Protein AF-A0A386CAE4-F1 (afdb_monomer_lite)

Structure (mmCIF, N/CA/C/O backbone):
data_AF-A0A386CAE4-F1
#
_entry.id   AF-A0A386CAE4-F1
#
loop_
_atom_site.group_PDB
_atom_site.id
_atom_site.type_symbol
_atom_site.label_atom_id
_atom_site.label_alt_id
_atom_site.label_comp_id
_atom_site.label_asym_id
_atom_site.label_entity_id
_atom_site.label_seq_id
_atom_site.pdbx_PDB_ins_code
_atom_site.Cartn_x
_atom_site.Cartn_y
_atom_site.Cartn_z
_atom_site.occupancy
_atom_site.B_iso_or_equiv
_atom_site.auth_seq_id
_atom_site.auth_comp_id
_atom_site.auth_asym_id
_atom_site.auth_atom_id
_atom_site.pdbx_PDB_model_num
ATOM 1 N N . MET A 1 1 ? -11.274 10.663 -0.304 1.00 78.75 1 MET A N 1
ATOM 2 C CA . MET A 1 1 ? -11.221 9.263 -0.778 1.00 78.75 1 MET A CA 1
ATOM 3 C C . MET A 1 1 ? -10.916 8.300 0.369 1.00 78.75 1 MET A C 1
ATOM 5 O O . MET A 1 1 ? -11.795 7.521 0.697 1.00 78.75 1 MET A O 1
ATOM 9 N N . ALA A 1 2 ? -9.776 8.421 1.066 1.00 87.00 2 ALA A N 1
ATOM 10 C CA . ALA A 1 2 ? -9.432 7.555 2.209 1.00 87.00 2 ALA A CA 1
ATOM 11 C C . ALA A 1 2 ? -10.506 7.489 3.321 1.00 87.00 2 ALA A C 1
ATOM 13 O O . ALA A 1 2 ? -10.772 6.414 3.846 1.00 87.00 2 ALA A O 1
ATOM 14 N N . LEU A 1 3 ? -11.174 8.607 3.638 1.00 90.44 3 LEU A N 1
ATOM 15 C CA . LEU A 1 3 ? -12.241 8.629 4.650 1.00 90.44 3 LEU A CA 1
ATOM 16 C C . LEU A 1 3 ? -13.446 7.751 4.279 1.00 90.44 3 LEU A C 1
ATOM 18 O O . LEU A 1 3 ? -13.990 7.069 5.140 1.00 90.44 3 LEU A O 1
ATOM 22 N N . GLU A 1 4 ? -13.852 7.750 3.009 1.00 92.12 4 GLU A N 1
ATOM 23 C CA . GLU A 1 4 ? -14.990 6.942 2.552 1.00 92.12 4 GLU A CA 1
ATOM 24 C C . GLU A 1 4 ? -14.646 5.452 2.557 1.00 92.12 4 GLU A C 1
ATOM 26 O O . GLU A 1 4 ? -15.465 4.628 2.951 1.00 92.12 4 GLU A O 1
ATOM 31 N N . ILE A 1 5 ? -13.399 5.117 2.217 1.00 92.25 5 ILE A N 1
ATOM 32 C CA . ILE A 1 5 ? -12.876 3.751 2.311 1.00 92.25 5 ILE A CA 1
ATOM 33 C C . ILE A 1 5 ? -12.860 3.290 3.776 1.00 92.25 5 ILE A C 1
ATOM 35 O O . ILE A 1 5 ? -13.360 2.215 4.092 1.00 92.25 5 ILE A O 1
ATOM 39 N N . ALA A 1 6 ? -12.359 4.122 4.694 1.00 91.88 6 ALA A N 1
ATOM 40 C CA . ALA A 1 6 ? -12.282 3.794 6.119 1.00 91.88 6 ALA A CA 1
ATOM 41 C C . ALA A 1 6 ? -13.644 3.423 6.736 1.00 91.88 6 ALA A C 1
ATOM 43 O O . ALA A 1 6 ? -13.697 2.606 7.650 1.00 91.88 6 ALA A O 1
ATOM 44 N N . ARG A 1 7 ? -14.749 3.987 6.230 1.00 92.44 7 ARG A N 1
ATOM 45 C CA . ARG A 1 7 ? -16.110 3.718 6.730 1.00 92.44 7 ARG A CA 1
ATOM 46 C C . ARG A 1 7 ? -16.634 2.323 6.398 1.00 92.44 7 ARG A C 1
ATOM 48 O O . ARG A 1 7 ? -17.549 1.862 7.075 1.00 92.44 7 ARG A O 1
ATOM 55 N N . VAL A 1 8 ? -16.112 1.689 5.350 1.00 92.19 8 VAL A N 1
ATOM 56 C CA . VAL A 1 8 ? -16.586 0.378 4.872 1.00 92.19 8 VAL A CA 1
ATOM 57 C C . VAL A 1 8 ? -15.617 -0.755 5.188 1.00 92.19 8 VAL A C 1
ATOM 59 O O . VAL A 1 8 ? -15.963 -1.922 5.013 1.00 92.19 8 VAL A O 1
ATOM 62 N N . LEU A 1 9 ? -14.411 -0.429 5.656 1.00 91.44 9 LEU A N 1
ATOM 63 C CA . LEU A 1 9 ? -13.435 -1.429 6.053 1.00 91.44 9 LEU A CA 1
ATOM 64 C C . LEU A 1 9 ? -13.863 -2.139 7.345 1.00 91.44 9 LEU A C 1
ATOM 66 O O . LEU A 1 9 ? -14.339 -1.487 8.281 1.00 91.44 9 LEU A O 1
ATOM 70 N N . PRO A 1 10 ? -13.645 -3.463 7.443 1.00 88.31 10 PRO A N 1
ATOM 71 C CA . PRO A 1 10 ? -13.765 -4.160 8.711 1.00 88.31 10 PRO A CA 1
ATOM 72 C C . PRO A 1 10 ? -12.826 -3.545 9.754 1.00 88.31 10 PRO A C 1
ATOM 74 O O . PRO A 1 10 ? -11.711 -3.116 9.443 1.00 88.31 10 PRO A O 1
ATOM 77 N N . SER A 1 11 ? -13.253 -3.534 11.016 1.00 85.12 11 SER A N 1
ATOM 78 C CA . SER A 1 11 ? -12.382 -3.113 12.113 1.00 85.12 11 SER A CA 1
ATOM 79 C C . SER A 1 11 ? -11.127 -3.985 12.155 1.00 85.12 11 SER A C 1
ATOM 81 O O . SER A 1 11 ? -11.220 -5.208 12.078 1.00 85.12 11 SER A O 1
ATOM 83 N N . ASN A 1 12 ? -9.962 -3.356 12.311 1.00 85.25 12 ASN A N 1
ATOM 84 C CA . ASN A 1 12 ? -8.657 -4.022 12.345 1.00 85.25 12 ASN A CA 1
ATOM 85 C C . ASN A 1 12 ? -8.295 -4.828 11.076 1.00 85.25 12 ASN A C 1
ATOM 87 O O . ASN A 1 12 ? -7.464 -5.732 11.150 1.00 85.25 12 ASN A O 1
ATOM 91 N N . ALA A 1 13 ? -8.893 -4.517 9.921 1.00 91.00 13 ALA A N 1
ATOM 92 C CA . ALA A 1 13 ? -8.587 -5.199 8.666 1.00 91.00 13 ALA A CA 1
ATOM 93 C C . ALA A 1 13 ? -7.117 -5.033 8.243 1.00 91.00 13 ALA A C 1
ATOM 95 O O . ALA A 1 13 ? -6.543 -3.940 8.321 1.00 91.00 13 ALA A O 1
ATOM 96 N N . ARG A 1 14 ? -6.541 -6.116 7.711 1.00 93.44 14 ARG A N 1
ATOM 97 C CA . ARG A 1 14 ? -5.303 -6.105 6.924 1.00 93.44 14 ARG A CA 1
ATOM 98 C C . ARG A 1 14 ? -5.654 -5.671 5.507 1.00 93.44 14 ARG A C 1
ATOM 100 O O . ARG A 1 14 ? -6.363 -6.390 4.801 1.00 93.44 14 ARG A O 1
ATOM 107 N N . VAL A 1 15 ? -5.183 -4.500 5.097 1.00 95.31 15 VAL A N 1
ATOM 108 C CA . VAL A 1 15 ? -5.583 -3.884 3.825 1.00 95.31 15 VAL A CA 1
ATOM 109 C C . VAL A 1 15 ? -4.430 -3.919 2.831 1.00 95.31 15 VAL A C 1
ATOM 111 O O . VAL A 1 15 ? -3.298 -3.575 3.177 1.00 95.31 15 VAL A O 1
ATOM 114 N N . LEU A 1 16 ? -4.744 -4.316 1.599 1.00 96.44 16 LEU A N 1
ATOM 115 C CA . LEU A 1 16 ? -3.859 -4.230 0.442 1.00 96.44 16 LEU A CA 1
ATOM 116 C C . LEU A 1 16 ? -4.346 -3.124 -0.498 1.00 96.44 16 LEU A C 1
ATOM 118 O O . LEU A 1 16 ? -5.518 -3.109 -0.858 1.00 96.44 16 LEU A O 1
ATOM 122 N N . ASP A 1 17 ? -3.451 -2.244 -0.927 1.00 96.06 17 ASP A N 1
ATOM 123 C CA . ASP A 1 17 ? -3.686 -1.237 -1.962 1.00 96.06 17 ASP A CA 1
ATOM 124 C C . ASP A 1 17 ? -2.931 -1.627 -3.241 1.00 96.06 17 ASP A C 1
ATOM 126 O O . ASP A 1 17 ? -1.698 -1.656 -3.257 1.00 96.06 17 ASP A O 1
ATOM 130 N N . VAL A 1 18 ? -3.665 -2.009 -4.291 1.00 96.25 18 VAL A N 1
ATOM 131 C CA . VAL A 1 18 ? -3.100 -2.513 -5.550 1.00 96.25 18 VAL A CA 1
ATOM 132 C C . VAL A 1 18 ? -3.079 -1.400 -6.587 1.00 96.25 18 VAL A C 1
ATOM 134 O O . VAL A 1 18 ? -4.124 -0.881 -6.965 1.00 96.25 18 VAL A O 1
ATOM 137 N N . GLY A 1 19 ? -1.891 -1.090 -7.103 1.00 95.31 19 GLY A N 1
ATOM 138 C CA . GLY A 1 19 ? -1.675 0.093 -7.935 1.00 95.31 19 GLY A CA 1
ATOM 139 C C . GLY A 1 19 ? -1.542 1.361 -7.091 1.00 95.31 19 GLY A C 1
ATOM 140 O O . GLY A 1 19 ? -2.088 2.401 -7.446 1.00 95.31 19 GLY A O 1
ATOM 141 N N . CYS A 1 20 ? -0.859 1.274 -5.943 1.00 95.62 20 CYS A N 1
ATOM 142 C CA . CYS A 1 20 ? -0.864 2.347 -4.948 1.00 95.62 20 CYS A CA 1
ATOM 143 C C . CYS A 1 20 ? -0.136 3.631 -5.396 1.00 95.62 20 CYS A C 1
ATOM 145 O O . CYS A 1 20 ? -0.213 4.649 -4.701 1.00 95.62 20 CYS A O 1
ATOM 147 N N . GLY A 1 21 ? 0.603 3.608 -6.512 1.00 95.88 21 GLY A N 1
ATOM 148 C CA . GLY A 1 21 ? 1.310 4.761 -7.065 1.00 95.88 21 GLY A CA 1
ATOM 149 C C . GLY A 1 21 ? 2.231 5.435 -6.044 1.00 95.88 21 GLY A C 1
ATOM 150 O O . GLY A 1 21 ? 3.163 4.822 -5.528 1.00 95.88 21 GLY A O 1
ATOM 151 N N . SER A 1 22 ? 1.949 6.704 -5.727 1.00 95.50 22 SER A N 1
ATOM 152 C CA . SER A 1 22 ? 2.687 7.494 -4.725 1.00 95.50 22 SER A CA 1
ATOM 153 C C . SER A 1 22 ? 2.398 7.109 -3.269 1.00 95.50 22 SER A C 1
ATOM 155 O O . SER A 1 22 ? 3.036 7.637 -2.357 1.00 95.50 22 SER A O 1
ATOM 157 N N . GLY A 1 23 ? 1.436 6.216 -3.020 1.00 95.50 23 GLY A N 1
ATOM 158 C CA . GLY A 1 23 ? 1.141 5.644 -1.706 1.00 95.50 23 GLY A CA 1
ATOM 159 C C . GLY A 1 23 ? 0.387 6.564 -0.744 1.00 95.50 23 GLY A C 1
ATOM 160 O O . GLY A 1 23 ? 0.160 6.193 0.408 1.00 95.50 23 GLY A O 1
ATOM 161 N N . PHE A 1 24 ? -0.030 7.762 -1.171 1.00 95.19 24 PHE A N 1
ATOM 162 C CA . PHE A 1 24 ? -0.684 8.714 -0.267 1.00 95.19 24 PHE A CA 1
ATOM 163 C C . PHE A 1 24 ? -2.036 8.226 0.253 1.00 95.19 24 PHE A C 1
ATOM 165 O O . PHE A 1 24 ? -2.360 8.513 1.406 1.00 95.19 24 PHE A O 1
AT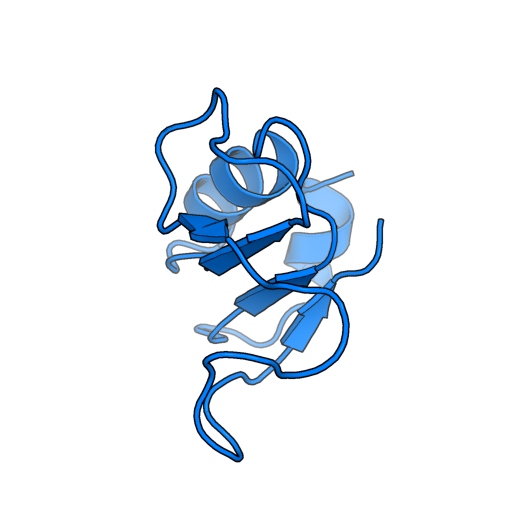OM 172 N N . ILE A 1 25 ? -2.824 7.496 -0.544 1.00 93.44 25 ILE A N 1
ATOM 173 C CA . ILE A 1 25 ? -4.103 6.949 -0.066 1.00 93.44 25 ILE A CA 1
ATOM 174 C C . ILE A 1 25 ? -3.847 5.910 1.023 1.00 93.44 25 ILE A C 1
ATOM 176 O O . ILE A 1 25 ? -4.386 6.073 2.117 1.00 93.44 25 ILE A O 1
ATOM 180 N N . ALA A 1 26 ? -2.983 4.922 0.772 1.00 94.44 26 ALA A N 1
ATOM 181 C CA . ALA A 1 26 ? -2.565 3.940 1.771 1.00 94.44 26 ALA A CA 1
ATOM 182 C C . ALA A 1 26 ? -2.040 4.598 3.060 1.00 94.44 26 ALA A C 1
ATOM 184 O O . ALA A 1 26 ? -2.460 4.231 4.158 1.00 94.44 26 ALA A O 1
ATOM 185 N N . HIS A 1 27 ? -1.193 5.626 2.938 1.00 94.38 27 HIS A N 1
ATOM 186 C CA . HIS A 1 27 ? -0.664 6.366 4.084 1.00 94.38 27 HIS A CA 1
ATOM 187 C C . HIS A 1 27 ? -1.771 7.033 4.912 1.00 94.38 27 HIS A C 1
ATOM 189 O O . HIS A 1 27 ? -1.898 6.772 6.109 1.00 94.38 27 HIS A O 1
ATOM 195 N N . HIS A 1 28 ? -2.622 7.851 4.287 1.00 93.56 28 HIS A N 1
ATOM 196 C CA . HIS A 1 28 ? -3.711 8.524 5.001 1.00 93.56 28 HIS A CA 1
ATOM 197 C C . HIS A 1 28 ? -4.712 7.527 5.581 1.00 93.56 28 HIS A C 1
ATOM 199 O O . HIS A 1 28 ? -5.212 7.724 6.686 1.00 93.56 28 HIS A O 1
ATOM 205 N N . LEU A 1 29 ? -5.000 6.449 4.854 1.00 92.94 29 LEU A N 1
ATOM 206 C CA . LEU A 1 29 ? -5.901 5.410 5.316 1.00 92.94 29 LEU A CA 1
ATOM 207 C C . LEU A 1 29 ? -5.349 4.726 6.565 1.00 92.94 29 LEU A C 1
ATOM 209 O O . LEU A 1 29 ? -6.083 4.615 7.542 1.00 92.94 29 LEU A O 1
ATOM 213 N N . SER A 1 30 ? -4.062 4.366 6.583 1.00 91.25 30 SER A N 1
ATOM 214 C CA . SER A 1 30 ? -3.434 3.749 7.757 1.00 91.25 30 SER A CA 1
ATOM 215 C C . SER A 1 30 ? -3.545 4.608 9.020 1.00 91.25 30 SER A C 1
ATOM 217 O O . SER A 1 30 ? -3.841 4.094 10.099 1.00 91.25 30 SER A O 1
ATOM 219 N N . ALA A 1 31 ? -3.417 5.932 8.879 1.00 90.19 31 ALA A N 1
ATOM 220 C CA . ALA A 1 31 ? -3.605 6.872 9.979 1.00 90.19 31 ALA A CA 1
ATOM 221 C C . ALA A 1 31 ? -5.066 6.943 10.463 1.00 90.19 31 ALA A C 1
ATOM 223 O O . ALA A 1 31 ? -5.309 7.164 11.647 1.00 90.19 31 ALA A O 1
ATOM 224 N N . LEU A 1 32 ? -6.040 6.750 9.566 1.00 90.56 32 LEU A N 1
ATOM 225 C CA . LEU A 1 32 ? -7.470 6.798 9.887 1.00 90.56 32 LEU A CA 1
ATOM 226 C C . LEU A 1 32 ? -7.983 5.512 10.540 1.00 90.56 32 LEU A C 1
ATOM 228 O O . LEU A 1 32 ? -8.780 5.587 11.472 1.00 90.56 32 LEU A O 1
ATOM 232 N N . VAL A 1 33 ? -7.565 4.345 10.042 1.00 86.06 33 VAL A N 1
ATOM 233 C CA . VAL A 1 33 ? -8.048 3.046 10.545 1.00 86.06 33 VAL A CA 1
ATOM 234 C C . VAL A 1 33 ? -7.162 2.458 11.642 1.00 86.06 33 VAL A C 1
ATOM 236 O O . VAL A 1 33 ? -7.539 1.469 12.265 1.00 86.06 33 VAL A O 1
ATOM 239 N N . GLY A 1 34 ? -5.995 3.057 11.897 1.00 81.62 34 GLY A N 1
ATOM 240 C CA . GLY A 1 34 ? -5.043 2.580 12.900 1.00 81.62 34 GLY A CA 1
ATOM 241 C C . GLY A 1 34 ? -4.400 1.234 12.551 1.00 81.62 34 GLY A C 1
ATOM 242 O O . GLY A 1 34 ? -3.803 0.604 13.422 1.00 81.62 34 GLY A O 1
ATOM 243 N N . THR A 1 35 ? -4.517 0.781 11.299 1.00 79.38 35 THR A N 1
ATOM 244 C CA . THR A 1 35 ? -3.893 -0.445 10.788 1.00 79.38 35 THR A CA 1
ATOM 245 C C . THR A 1 35 ? -2.930 -0.135 9.651 1.00 79.38 35 THR A C 1
ATOM 247 O O . THR A 1 35 ? -3.109 0.824 8.903 1.00 79.38 35 THR A O 1
ATOM 250 N N . SER A 1 36 ? -1.881 -0.947 9.510 1.00 81.62 36 SER A N 1
ATOM 251 C CA . SER A 1 36 ? -0.947 -0.823 8.391 1.00 81.62 36 SER A CA 1
ATOM 252 C C . SER A 1 36 ? -1.626 -1.220 7.080 1.00 81.62 36 SER A C 1
ATOM 254 O O . SER A 1 36 ? -2.194 -2.310 6.982 1.00 81.62 36 SER A O 1
ATOM 256 N N . VAL A 1 37 ? -1.501 -0.366 6.067 1.00 94.31 37 VAL A N 1
ATOM 257 C CA . VAL A 1 37 ? -1.898 -0.663 4.687 1.00 94.31 37 VAL A CA 1
ATOM 258 C C . VAL A 1 37 ? -0.641 -1.041 3.910 1.00 94.31 37 VAL A C 1
ATOM 260 O O . VAL A 1 37 ? 0.342 -0.296 3.938 1.00 94.31 37 VAL A O 1
ATOM 263 N N . VAL A 1 38 ? -0.665 -2.193 3.242 1.00 95.94 38 VAL A N 1
ATOM 264 C CA . VAL A 1 38 ? 0.412 -2.618 2.336 1.00 95.94 38 VAL A CA 1
ATOM 265 C C . VAL A 1 38 ? 0.084 -2.112 0.939 1.00 95.94 38 VAL A C 1
ATOM 267 O O . VAL A 1 38 ? -1.020 -2.346 0.457 1.00 95.94 38 VAL A O 1
ATOM 270 N N . GLY A 1 39 ? 1.023 -1.431 0.291 1.00 96.31 39 GLY A N 1
ATOM 271 C CA . GLY A 1 39 ? 0.882 -0.956 -1.084 1.00 96.31 39 GLY A CA 1
ATOM 272 C C . GLY A 1 39 ? 1.698 -1.801 -2.055 1.00 96.31 39 GLY A C 1
ATOM 273 O O . GLY A 1 39 ? 2.849 -2.131 -1.766 1.00 96.31 39 GLY A O 1
ATOM 274 N N . ILE A 1 40 ? 1.127 -2.130 -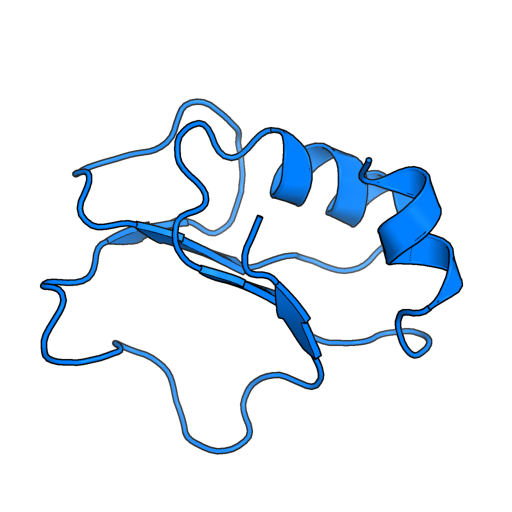3.213 1.00 96.69 40 ILE A N 1
ATOM 275 C CA . ILE A 1 40 ? 1.868 -2.735 -4.323 1.00 96.69 40 ILE A CA 1
ATOM 276 C C . ILE A 1 40 ? 1.678 -1.941 -5.606 1.00 96.69 40 ILE A C 1
ATOM 278 O O . ILE A 1 40 ? 0.587 -1.455 -5.892 1.00 96.69 40 ILE A O 1
ATOM 282 N N . ASP A 1 41 ? 2.734 -1.836 -6.404 1.00 96.81 41 ASP A N 1
ATOM 283 C CA . ASP A 1 41 ? 2.685 -1.224 -7.731 1.00 96.81 41 ASP A CA 1
ATOM 284 C C . ASP A 1 41 ? 3.784 -1.827 -8.630 1.00 96.81 41 ASP A C 1
ATOM 286 O O . ASP A 1 41 ? 4.693 -2.508 -8.150 1.00 96.81 41 ASP A O 1
ATOM 290 N N . LEU A 1 42 ?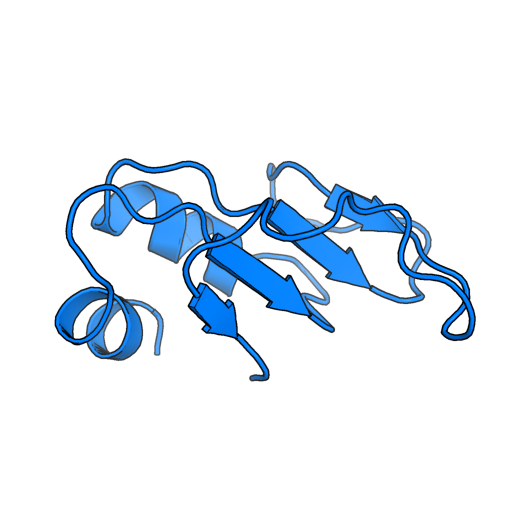 3.689 -1.606 -9.941 1.00 96.00 42 LEU A N 1
ATOM 291 C CA . LEU A 1 42 ? 4.713 -1.993 -10.916 1.00 96.00 42 LEU A CA 1
ATOM 292 C C . LEU A 1 42 ? 5.961 -1.106 -10.812 1.00 96.00 42 LEU A C 1
ATOM 294 O O . LEU A 1 42 ? 7.054 -1.512 -11.223 1.00 96.00 42 LEU A O 1
ATOM 298 N N . GLY A 1 43 ? 5.792 0.113 -10.289 1.00 94.12 43 GLY A N 1
ATOM 299 C CA . GLY A 1 43 ? 6.883 1.046 -10.033 1.00 94.12 43 GLY A CA 1
ATOM 300 C C . GLY A 1 43 ? 7.974 0.470 -9.113 1.00 94.12 43 GLY A C 1
ATOM 301 O O . GLY A 1 43 ? 7.756 -0.502 -8.399 1.00 94.12 43 GLY A O 1
ATOM 302 N N . PRO A 1 44 ? 9.186 1.044 -9.119 1.00 92.31 44 PRO A N 1
ATOM 303 C CA . PRO A 1 44 ? 10.271 0.576 -8.255 1.00 92.31 44 PRO A CA 1
ATOM 304 C C . PRO A 1 44 ? 10.146 1.068 -6.805 1.00 92.31 44 PRO A C 1
ATOM 306 O O . PRO A 1 44 ? 10.788 0.522 -5.912 1.00 92.31 44 PRO A O 1
ATOM 309 N N . THR A 1 45 ? 9.377 2.132 -6.569 1.00 94.25 45 THR A N 1
ATOM 310 C CA . THR A 1 45 ? 9.216 2.764 -5.257 1.00 94.25 45 THR A CA 1
ATOM 311 C C . THR A 1 45 ? 7.941 3.596 -5.217 1.00 94.25 45 THR A C 1
ATOM 313 O O . THR A 1 45 ? 7.346 3.903 -6.249 1.00 94.25 45 THR A O 1
ATOM 316 N N . THR A 1 46 ? 7.592 4.018 -4.010 1.00 95.81 46 THR A N 1
ATOM 317 C CA . THR A 1 46 ? 6.552 4.995 -3.700 1.00 95.81 46 THR A CA 1
ATOM 318 C C . THR A 1 46 ? 7.166 6.249 -3.058 1.00 95.81 46 THR A C 1
ATOM 320 O O . THR A 1 46 ? 8.331 6.232 -2.650 1.00 95.81 46 THR A O 1
ATOM 323 N N . GLU A 1 47 ? 6.392 7.332 -2.964 1.00 96.44 47 GLU A N 1
ATOM 324 C CA . GLU A 1 47 ? 6.780 8.564 -2.261 1.00 96.44 47 GLU A CA 1
ATOM 325 C C . GLU A 1 47 ? 6.411 8.514 -0.773 1.00 96.44 47 GLU A C 1
ATOM 327 O O . GLU A 1 47 ? 7.169 8.973 0.082 1.00 96.44 47 GLU A O 1
ATOM 332 N N . ALA A 1 48 ? 5.240 7.963 -0.447 1.00 94.19 48 ALA A N 1
ATOM 333 C CA . ALA A 1 48 ? 4.759 7.894 0.923 1.00 94.19 48 ALA A CA 1
ATOM 334 C C . ALA A 1 48 ? 5.459 6.791 1.733 1.00 94.19 48 ALA A C 1
ATOM 336 O O . ALA A 1 48 ? 5.730 5.700 1.235 1.00 94.19 48 ALA A O 1
ATOM 337 N N . ALA A 1 49 ? 5.674 7.044 3.025 1.00 93.06 49 ALA A N 1
ATOM 338 C CA . ALA A 1 49 ? 6.205 6.051 3.955 1.00 93.06 49 ALA A CA 1
ATOM 339 C C . ALA A 1 49 ? 5.124 5.016 4.323 1.00 93.06 49 ALA A C 1
ATOM 341 O O . ALA A 1 49 ? 4.359 5.213 5.271 1.00 93.06 49 ALA A O 1
ATOM 342 N N . ILE A 1 50 ? 5.057 3.932 3.549 1.00 93.94 50 ILE A N 1
ATOM 343 C CA . ILE A 1 50 ? 4.178 2.768 3.744 1.00 93.94 50 ILE A CA 1
ATOM 344 C C . ILE A 1 50 ? 4.978 1.466 3.564 1.00 93.94 50 ILE A C 1
ATOM 346 O O . ILE A 1 50 ? 6.106 1.498 3.070 1.00 93.94 50 ILE A O 1
ATOM 350 N N . ASP A 1 51 ? 4.400 0.316 3.930 1.00 94.44 51 ASP A N 1
ATOM 351 C CA . ASP A 1 51 ? 4.931 -0.992 3.509 1.00 94.44 51 ASP A CA 1
ATOM 352 C C . ASP A 1 51 ? 4.648 -1.163 2.013 1.00 94.44 51 ASP A C 1
ATOM 354 O O . ASP A 1 51 ? 3.547 -1.543 1.614 1.00 94.44 51 ASP A O 1
ATOM 358 N N . TYR A 1 52 ? 5.625 -0.785 1.192 1.00 95.88 52 TYR A N 1
ATOM 359 C CA . TYR A 1 52 ? 5.547 -0.853 -0.258 1.00 95.88 52 TYR A CA 1
ATOM 360 C C . TYR A 1 52 ? 6.271 -2.082 -0.792 1.00 95.88 52 TYR A C 1
ATOM 362 O O . TYR A 1 52 ? 7.419 -2.346 -0.425 1.00 95.88 52 TYR A O 1
ATOM 370 N N . ARG A 1 53 ? 5.636 -2.794 -1.724 1.00 95.31 53 ARG A N 1
ATOM 371 C CA . ARG A 1 53 ? 6.234 -3.951 -2.391 1.00 95.31 53 ARG A CA 1
ATOM 372 C C . ARG A 1 53 ? 6.015 -3.857 -3.892 1.00 95.31 53 ARG A C 1
ATOM 374 O O . ARG A 1 53 ? 4.887 -3.930 -4.371 1.00 95.31 53 ARG A O 1
ATOM 381 N N . GLN A 1 54 ? 7.106 -3.736 -4.640 1.00 95.62 54 GLN A N 1
ATOM 382 C CA . GLN A 1 54 ? 7.048 -3.837 -6.092 1.00 95.62 54 GLN A CA 1
ATOM 383 C C . GLN A 1 54 ? 6.604 -5.247 -6.505 1.00 95.62 54 GLN A C 1
ATOM 385 O O . GLN A 1 54 ? 7.015 -6.243 -5.902 1.00 95.62 54 GLN A O 1
ATOM 390 N N . PHE A 1 55 ? 5.806 -5.336 -7.566 1.00 95.06 55 PHE A N 1
ATOM 391 C CA . PHE A 1 55 ? 5.493 -6.599 -8.233 1.00 95.06 55 PHE A CA 1
ATOM 392 C C . PHE A 1 55 ? 5.608 -6.463 -9.757 1.00 95.06 55 PHE A C 1
ATOM 394 O O . PHE A 1 55 ? 5.729 -5.364 -10.288 1.00 95.06 55 PHE A O 1
ATOM 401 N N . ASP A 1 56 ? 5.602 -7.587 -10.472 1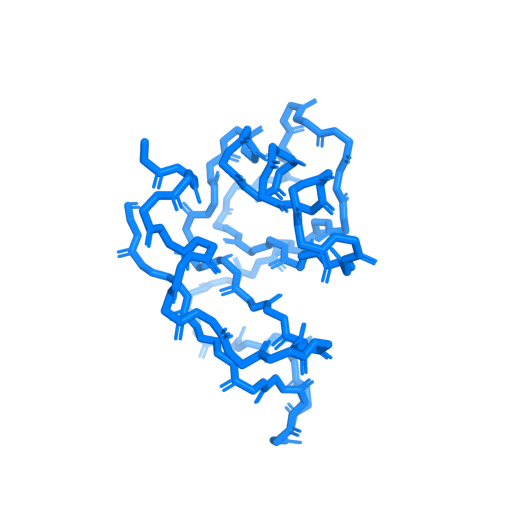.00 93.75 56 ASP A N 1
ATOM 402 C CA . ASP A 1 56 ? 5.868 -7.642 -11.918 1.00 93.75 56 ASP A CA 1
ATOM 403 C C . ASP A 1 56 ? 4.598 -7.703 -12.789 1.00 93.75 56 ASP A C 1
ATOM 405 O O . ASP A 1 56 ? 4.677 -7.915 -14.002 1.00 93.75 56 ASP A O 1
ATOM 409 N N . GLY A 1 57 ? 3.417 -7.566 -12.179 1.00 92.38 57 GLY A N 1
ATOM 410 C CA . GLY A 1 57 ? 2.128 -7.691 -12.864 1.00 92.38 57 GLY A CA 1
ATOM 411 C C . GLY A 1 57 ? 1.700 -9.128 -13.166 1.00 92.38 57 GLY A C 1
ATOM 412 O O . GLY A 1 57 ? 0.601 -9.333 -13.676 1.00 92.38 57 GLY A O 1
ATOM 413 N N . LYS A 1 58 ? 2.541 -10.125 -12.870 1.00 93.94 58 LYS A N 1
ATOM 414 C CA . LYS A 1 58 ? 2.283 -11.545 -13.151 1.00 93.94 58 LYS A CA 1
ATOM 415 C C . LYS A 1 58 ? 2.139 -12.354 -11.874 1.00 93.94 58 LYS A C 1
ATOM 417 O O . LYS A 1 58 ? 1.270 -13.217 -11.798 1.00 93.94 58 LYS A O 1
ATOM 422 N N . TYR A 1 59 ? 2.969 -12.060 -10.881 1.00 89.62 59 TYR A N 1
ATOM 423 C CA . TYR A 1 59 ? 3.004 -12.749 -9.603 1.00 89.62 59 TYR A CA 1
ATOM 424 C C . TYR A 1 59 ? 2.857 -11.738 -8.473 1.00 89.62 59 TYR A C 1
ATOM 426 O O . TYR A 1 59 ? 3.636 -10.793 -8.356 1.00 89.62 59 TYR A O 1
ATOM 434 N N . LEU A 1 60 ? 1.854 -11.944 -7.616 1.00 90.38 60 LEU A N 1
ATOM 435 C CA . LEU A 1 60 ? 1.737 -11.181 -6.380 1.00 90.38 60 LEU A CA 1
ATOM 436 C C . LEU A 1 60 ? 2.677 -11.785 -5.324 1.00 90.38 60 LEU A C 1
ATOM 438 O O . LEU A 1 60 ? 2.518 -12.959 -4.990 1.00 90.38 60 LEU A O 1
ATOM 442 N N . PRO A 1 61 ? 3.621 -11.014 -4.753 1.00 87.31 61 PRO A N 1
ATOM 443 C CA . PRO A 1 61 ? 4.531 -11.483 -3.707 1.00 87.31 61 PRO A CA 1
ATOM 444 C C . PRO A 1 61 ? 3.843 -11.485 -2.329 1.00 87.31 61 PRO A C 1
ATOM 446 O O . PRO A 1 61 ? 4.353 -10.935 -1.351 1.00 87.31 61 PRO A O 1
ATOM 449 N N . LEU A 1 62 ? 2.638 -12.052 -2.261 1.00 92.75 62 LEU A N 1
ATOM 450 C CA . LEU A 1 62 ? 1.745 -12.025 -1.106 1.00 92.75 62 LEU A CA 1
ATOM 451 C C . LEU A 1 62 ? 1.280 -13.449 -0.788 1.00 92.75 62 LEU A C 1
ATOM 453 O O . LEU A 1 62 ? 1.146 -14.278 -1.683 1.00 92.75 62 LEU A O 1
ATOM 457 N N . GLY A 1 63 ? 1.041 -13.737 0.490 1.00 92.25 63 GLY A N 1
ATOM 458 C CA . GLY A 1 63 ? 0.514 -15.038 0.903 1.00 92.25 63 GLY A CA 1
ATOM 459 C C . GLY A 1 63 ? -0.994 -15.154 0.673 1.00 92.25 63 GLY A C 1
ATOM 460 O O . GLY A 1 63 ? -1.715 -14.154 0.718 1.00 92.25 63 GLY A O 1
ATOM 461 N N . ASP A 1 64 ? -1.489 -16.376 0.509 1.00 94.50 64 ASP A N 1
ATOM 462 C CA . ASP A 1 64 ? -2.928 -16.643 0.456 1.00 94.50 64 ASP A CA 1
ATOM 463 C C . ASP A 1 64 ? -3.619 -16.201 1.757 1.00 94.50 64 ASP A C 1
ATOM 465 O O . ASP A 1 64 ? -3.077 -16.368 2.852 1.00 94.50 64 ASP A O 1
ATOM 469 N N . ASN A 1 65 ? -4.829 -15.636 1.652 1.00 93.69 65 ASN A N 1
ATOM 470 C CA . ASN A 1 65 ? -5.642 -15.178 2.794 1.00 93.69 65 ASN A CA 1
ATOM 471 C C . ASN A 1 65 ? -4.912 -14.208 3.757 1.00 93.69 65 ASN A C 1
ATOM 473 O O . ASN A 1 65 ? -5.221 -14.123 4.953 1.00 93.69 65 ASN A O 1
ATOM 477 N N . SER A 1 66 ? -3.917 -13.472 3.249 1.00 94.12 66 SER A N 1
ATOM 478 C CA . SER A 1 66 ? -3.099 -12.551 4.049 1.00 94.12 66 SER A CA 1
ATOM 479 C C . SER A 1 66 ? -3.727 -11.169 4.261 1.00 94.12 66 SER A C 1
ATOM 481 O O . SER A 1 66 ? -3.271 -10.439 5.141 1.00 94.12 66 SER A O 1
ATOM 483 N N . PHE A 1 67 ? -4.797 -10.843 3.529 1.00 95.25 67 PHE A N 1
ATOM 484 C CA . PHE A 1 67 ? -5.516 -9.571 3.606 1.00 95.25 67 PHE A CA 1
ATOM 485 C C . PHE A 1 67 ? -7.022 -9.793 3.732 1.00 95.25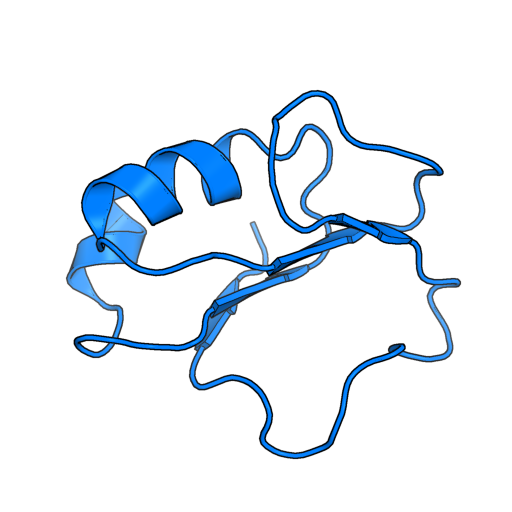 67 PHE A C 1
ATOM 487 O O . PHE A 1 67 ? -7.555 -10.777 3.222 1.00 95.25 67 PHE A O 1
ATOM 494 N N . ASP A 1 68 ? -7.691 -8.855 4.394 1.00 93.81 68 ASP A N 1
ATOM 495 C CA . ASP A 1 68 ? -9.134 -8.881 4.647 1.00 93.81 68 ASP A CA 1
ATOM 496 C C . ASP A 1 68 ? -9.892 -7.938 3.697 1.00 93.81 68 ASP A C 1
ATOM 498 O O . ASP A 1 68 ? -11.093 -8.095 3.484 1.00 93.81 68 ASP A O 1
ATOM 502 N N . ALA A 1 69 ? -9.190 -6.964 3.105 1.00 94.00 69 ALA A N 1
ATOM 503 C CA . ALA A 1 69 ? -9.723 -6.051 2.101 1.00 94.00 69 ALA A CA 1
ATOM 504 C C . ALA A 1 69 ? -8.655 -5.671 1.066 1.00 94.00 69 ALA A C 1
ATOM 506 O O . ALA A 1 69 ? -7.471 -5.551 1.391 1.00 94.00 69 ALA A O 1
ATOM 507 N N . VAL A 1 70 ? -9.101 -5.442 -0.172 1.00 94.56 70 VAL A N 1
ATOM 508 C CA . VAL A 1 70 ? -8.261 -5.001 -1.292 1.00 94.56 70 VAL A CA 1
ATOM 509 C C . VAL A 1 70 ? -8.840 -3.720 -1.880 1.00 94.56 70 VAL A C 1
ATOM 511 O O . VAL A 1 70 ? -10.041 -3.644 -2.143 1.00 94.56 70 VAL A O 1
ATOM 514 N N . LEU A 1 71 ? -7.982 -2.725 -2.082 1.00 93.69 71 LEU A N 1
ATOM 515 C CA . LEU A 1 71 ? -8.293 -1.465 -2.741 1.00 93.69 71 LEU A CA 1
ATOM 516 C C . LEU A 1 71 ? -7.742 -1.478 -4.164 1.00 93.69 71 LEU A C 1
ATOM 518 O O . LEU A 1 71 ? -6.643 -1.969 -4.418 1.00 93.69 71 LEU A O 1
ATOM 522 N N . LEU A 1 72 ? -8.546 -0.933 -5.069 1.00 91.00 72 LEU A N 1
ATOM 523 C CA . LEU A 1 72 ? -8.223 -0.660 -6.463 1.00 91.00 72 LEU A CA 1
ATOM 524 C C . LEU A 1 72 ? -8.791 0.731 -6.748 1.00 91.00 72 LEU A C 1
ATOM 526 O O . LEU A 1 72 ? -10.007 0.868 -6.920 1.00 91.00 72 LEU A O 1
ATOM 530 N N . CYS A 1 73 ? -7.945 1.755 -6.695 1.00 79.25 73 CYS A N 1
ATOM 531 C CA . CYS A 1 73 ? -8.349 3.158 -6.789 1.00 79.25 73 CYS A CA 1
ATOM 532 C C . CYS A 1 73 ? -7.503 3.963 -7.772 1.00 79.25 73 CYS A C 1
ATOM 534 O O . CYS A 1 73 ? -6.329 3.601 -7.983 1.00 79.25 73 CYS A O 1
#

Foldseek 3Di:
DLVVVLVPDDQQWAEEEEQCAQVVSQQVNCVVRVHAYEYEHCDPDHNDPGNYDYDPVPDDPDDPPRTPYYDDD

Sequence (73 aa):
MA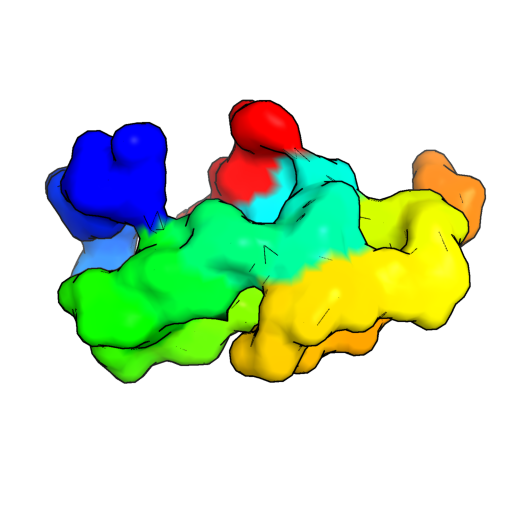LEIARVLPSNARVLDVGCGSGFIAHHLSALVGTSVVGIDLGPTTEAAIDYRQFDGKYLPLGDNSFDAVLLC

Secondary structure (DSSP, 8-state):
-HHHHHTTSPTT--EEEET-TT-HHHHHHHHHHSSPEEEEESSS--SSSSEEEE--SS---S-TT--SEEE--

Radius of gyration: 11.4 Å; chains: 1; bounding box: 27×26×26 Å

pLDDT: mean 92.34, std 4.26, range [78.75, 96.81]